Protein AF-A0A820SCH5-F1 (afdb_monomer_lite)

Organism: NCBI:txid433720

pLDDT: mean 83.41, std 12.15, range [50.34, 94.81]

Sequence (122 aa):
EFSCIISTLCVPNLEFQFVNPTTQVALFSVCNENCTTIQNITWNVYHGEINSSSNFTKWILFNQTNFYQNIWFFGTNTSNFTATNQLFLLNPQLHLWRFEVTYTFISETSVSSLNFIINQPP

Secondary structure (DSSP, 8-state):
--EEEEEESSS---SEEEE-TTS-EEEEEEEES----EEEEEEEEEEEEE-TTTS-EEEEE-TTTTTSBTTTEE-TTSSEEEE-HHHHHH-TT--EEEEEEEEEESS-EEEEEEEEEE----

Structure (mmCIF, N/CA/C/O backbone):
data_AF-A0A820SCH5-F1
#
_entry.id   AF-A0A820SCH5-F1
#
loop_
_atom_site.group_PDB
_atom_site.id
_atom_site.type_symbol
_atom_site.label_atom_id
_atom_site.label_alt_id
_atom_site.label_comp_id
_atom_site.label_asym_id
_atom_site.label_entity_id
_atom_site.label_seq_id
_atom_site.pdbx_PDB_ins_code
_atom_site.Cartn_x
_atom_site.Cartn_y
_atom_site.Cartn_z
_atom_site.occupancy
_atom_site.B_iso_or_equiv
_atom_site.auth_seq_id
_atom_site.auth_comp_id
_atom_site.auth_asym_id
_atom_site.auth_atom_id
_atom_site.pdbx_PDB_model_num
ATOM 1 N N . GLU A 1 1 ? 2.776 12.278 -21.629 1.00 51.00 1 GLU A N 1
ATOM 2 C CA . GLU A 1 1 ? 3.094 12.294 -20.185 1.00 51.00 1 GLU A CA 1
ATOM 3 C C . GLU A 1 1 ? 2.785 10.908 -19.659 1.00 51.00 1 GLU A C 1
ATOM 5 O O . GLU A 1 1 ? 1.732 10.386 -19.995 1.00 51.00 1 GLU A O 1
ATOM 10 N N . PHE A 1 2 ? 3.681 10.277 -18.906 1.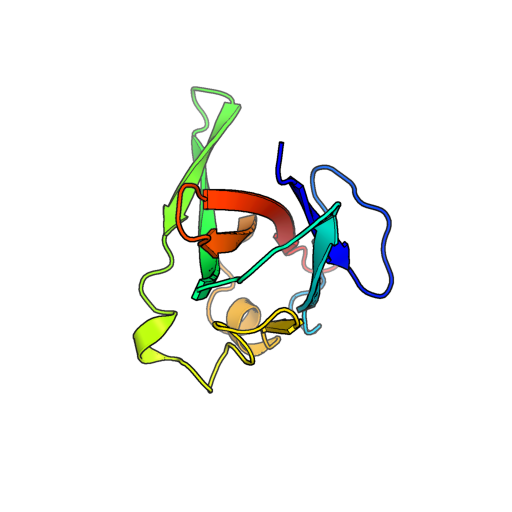00 60.47 2 PHE A N 1
ATOM 11 C CA . PHE A 1 2 ? 3.454 8.912 -18.431 1.00 60.47 2 PHE A CA 1
ATOM 12 C C . PHE A 1 2 ? 2.564 8.935 -17.187 1.00 60.47 2 PHE A C 1
ATOM 14 O O . PHE A 1 2 ? 2.937 9.482 -16.147 1.00 60.47 2 PHE A O 1
ATOM 21 N N . SER A 1 3 ? 1.384 8.326 -17.269 1.00 64.44 3 SER A N 1
ATOM 22 C CA . SER A 1 3 ? 0.429 8.287 -16.160 1.00 64.44 3 SER A CA 1
ATOM 23 C C . SER A 1 3 ? 0.256 6.860 -15.658 1.00 64.44 3 SER A C 1
ATOM 25 O O . SER A 1 3 ? 0.020 5.954 -16.449 1.00 64.44 3 SER A O 1
ATOM 27 N N . CYS A 1 4 ? 0.360 6.642 -14.349 1.00 67.25 4 CYS A N 1
ATOM 28 C CA . CYS A 1 4 ? 0.031 5.360 -13.731 1.00 67.25 4 CYS A CA 1
ATOM 29 C C . CYS A 1 4 ? -1.311 5.466 -13.013 1.00 67.25 4 CYS A C 1
ATOM 31 O O . CYS A 1 4 ? -1.561 6.410 -12.262 1.00 67.25 4 CYS A O 1
ATOM 33 N N . ILE A 1 5 ? -2.173 4.476 -13.223 1.00 74.56 5 ILE A N 1
ATOM 34 C CA . ILE A 1 5 ? -3.457 4.384 -12.534 1.00 74.56 5 ILE A CA 1
ATOM 35 C C . ILE A 1 5 ? -3.416 3.175 -11.616 1.00 74.56 5 ILE A C 1
ATOM 37 O O . ILE A 1 5 ? -3.154 2.054 -12.054 1.00 74.56 5 ILE A O 1
ATOM 41 N N . ILE A 1 6 ? -3.695 3.412 -10.336 1.00 74.56 6 ILE A N 1
ATOM 42 C CA . ILE A 1 6 ? -4.052 2.345 -9.410 1.00 74.56 6 ILE A CA 1
ATOM 43 C C . ILE A 1 6 ? -5.554 2.113 -9.514 1.00 74.56 6 ILE A C 1
ATOM 45 O O . ILE A 1 6 ? -6.358 3.050 -9.544 1.00 74.56 6 ILE A O 1
ATOM 49 N N . SER A 1 7 ? -5.939 0.845 -9.527 1.00 73.19 7 SER A N 1
ATOM 50 C CA . SER A 1 7 ? -7.322 0.454 -9.326 1.00 73.19 7 SER A CA 1
ATOM 51 C C . SER A 1 7 ? -7.402 -0.700 -8.337 1.00 73.19 7 SER A C 1
ATOM 53 O O . SER A 1 7 ? -6.447 -1.455 -8.128 1.00 73.19 7 SER A O 1
ATOM 55 N N . THR A 1 8 ? -8.557 -0.817 -7.695 1.00 71.75 8 THR A N 1
ATOM 56 C CA . THR A 1 8 ? -8.875 -2.025 -6.939 1.00 71.75 8 THR A CA 1
ATOM 57 C C . THR A 1 8 ? -9.484 -3.048 -7.875 1.00 71.75 8 THR A C 1
ATOM 59 O O . THR A 1 8 ? -10.145 -2.701 -8.850 1.00 71.75 8 THR A O 1
ATOM 62 N N . LEU A 1 9 ? -9.298 -4.326 -7.567 1.00 63.50 9 LEU A N 1
ATOM 63 C CA . LEU A 1 9 ? -9.820 -5.387 -8.424 1.00 63.50 9 LEU A CA 1
ATOM 64 C C . LEU A 1 9 ? -11.364 -5.428 -8.465 1.00 63.50 9 LEU A C 1
ATOM 66 O O . LEU A 1 9 ? -11.905 -6.019 -9.395 1.00 63.50 9 LEU A O 1
ATOM 70 N N . CYS A 1 10 ? -12.072 -4.793 -7.511 1.00 58.69 10 CYS A N 1
ATOM 71 C CA . CYS A 1 10 ? -13.534 -4.911 -7.369 1.00 58.69 10 CYS A CA 1
ATOM 72 C C . CYS A 1 10 ? -14.291 -3.654 -6.853 1.00 58.69 10 CYS A C 1
ATOM 74 O O . CYS A 1 10 ? -15.423 -3.803 -6.394 1.00 58.69 10 CYS A O 1
ATOM 76 N N . VAL A 1 11 ? -13.729 -2.434 -6.864 1.00 61.47 11 VAL A N 1
ATOM 77 C CA . VAL A 1 11 ? -14.377 -1.227 -6.280 1.00 61.47 11 VAL A CA 1
ATOM 78 C C . VAL A 1 11 ? -14.163 0.016 -7.164 1.00 61.47 11 VAL A C 1
ATOM 80 O O . VAL A 1 11 ? -13.075 0.184 -7.721 1.00 61.47 11 VAL A O 1
ATOM 83 N N . PRO A 1 12 ? -15.163 0.915 -7.303 1.00 62.34 12 PRO A N 1
ATOM 84 C CA . PRO A 1 12 ? -14.987 2.192 -7.993 1.00 62.34 12 PRO A CA 1
ATOM 85 C C . PRO A 1 12 ? -13.894 3.062 -7.350 1.00 62.34 12 PRO A C 1
ATOM 87 O O . PRO A 1 12 ? -13.763 3.123 -6.127 1.00 62.34 12 PRO A O 1
ATOM 90 N N . ASN A 1 13 ? -13.143 3.785 -8.187 1.00 62.62 13 ASN A N 1
ATOM 91 C CA . ASN A 1 13 ? -12.105 4.725 -7.755 1.00 62.62 13 ASN A CA 1
ATOM 92 C C . ASN A 1 13 ? -12.737 5.991 -7.138 1.00 62.62 13 ASN A C 1
ATOM 94 O O . ASN A 1 13 ? -12.927 7.000 -7.814 1.00 62.62 13 ASN A O 1
ATOM 98 N N . LEU A 1 14 ? -13.090 5.910 -5.853 1.00 73.19 14 LEU A N 1
ATOM 99 C CA . LEU A 1 14 ? -13.479 7.037 -4.997 1.00 73.19 14 LEU A CA 1
ATOM 100 C C . LEU A 1 14 ? -12.245 7.655 -4.318 1.00 73.19 14 LEU A C 1
ATOM 102 O O . LEU A 1 14 ? -11.210 6.999 -4.199 1.00 73.19 14 LEU A O 1
ATOM 106 N N . GLU A 1 15 ? -12.369 8.893 -3.824 1.00 80.19 15 GLU A N 1
ATOM 107 C CA . GLU A 1 15 ? -11.294 9.573 -3.076 1.00 80.19 15 GLU A CA 1
ATOM 108 C C . GLU A 1 15 ? -10.852 8.771 -1.839 1.00 80.19 15 GLU A C 1
ATOM 110 O O . GLU A 1 15 ? -9.659 8.696 -1.537 1.00 80.19 15 GLU A O 1
ATOM 115 N N . PHE A 1 16 ? -11.817 8.129 -1.171 1.00 85.75 16 PHE A N 1
ATOM 116 C CA . PHE A 1 16 ? -11.610 7.204 -0.064 1.00 85.75 16 PHE A CA 1
ATOM 117 C C . PHE A 1 16 ? -12.438 5.938 -0.254 1.00 85.75 16 PHE A C 1
ATOM 119 O O . PHE A 1 16 ? -13.613 5.994 -0.624 1.00 85.75 16 PHE A O 1
ATOM 126 N N . GLN A 1 17 ? -11.838 4.795 0.063 1.00 88.56 17 GLN A N 1
ATOM 127 C CA . GLN A 1 17 ? -12.498 3.496 0.032 1.00 88.56 17 GLN A CA 1
ATOM 128 C C . GLN A 1 17 ? -12.633 2.928 1.440 1.00 88.56 17 GLN A C 1
ATOM 130 O O . GLN A 1 17 ? -11.674 2.901 2.209 1.00 88.56 17 GLN A O 1
ATOM 135 N N . PHE A 1 18 ? -13.826 2.454 1.781 1.00 88.81 18 PHE A N 1
ATOM 136 C CA . PHE A 1 18 ? -14.068 1.820 3.072 1.00 88.81 18 PHE A CA 1
ATOM 137 C C . PHE A 1 18 ? -13.647 0.357 3.026 1.00 88.81 18 PHE A C 1
ATOM 139 O O . PHE A 1 18 ? -14.076 -0.393 2.151 1.00 88.81 18 PHE A O 1
ATOM 146 N N . VAL A 1 19 ? -12.824 -0.047 3.987 1.00 88.75 19 VAL A N 1
ATOM 147 C CA . VAL A 1 19 ? -12.298 -1.409 4.088 1.00 88.75 19 VAL A CA 1
ATOM 148 C C . VAL A 1 19 ? -12.583 -1.940 5.485 1.00 88.75 19 VAL A C 1
ATOM 150 O O . VAL A 1 19 ? -12.348 -1.265 6.487 1.00 88.75 19 VAL A O 1
ATOM 153 N N . ASN A 1 20 ? -13.099 -3.165 5.556 1.00 88.81 20 ASN A N 1
ATOM 154 C CA . ASN A 1 20 ? -13.247 -3.864 6.825 1.00 88.81 20 ASN A CA 1
ATOM 155 C C . ASN A 1 20 ? -11.856 -4.355 7.274 1.00 88.81 20 ASN A C 1
ATOM 157 O O . ASN A 1 20 ? -11.160 -4.974 6.466 1.00 88.81 20 ASN A O 1
ATOM 161 N N . PRO A 1 21 ? -11.438 -4.161 8.538 1.00 87.50 21 PRO A N 1
ATOM 162 C CA . PRO A 1 21 ? -10.099 -4.551 9.000 1.00 87.50 21 PRO A CA 1
ATOM 163 C C . PRO A 1 21 ? -9.781 -6.043 8.831 1.00 87.50 21 PRO A C 1
ATOM 165 O O . PRO A 1 21 ? -8.617 -6.420 8.791 1.00 87.50 21 PRO A O 1
ATOM 168 N N . THR A 1 22 ? -10.797 -6.906 8.735 1.00 90.19 22 THR A N 1
ATOM 169 C CA . THR A 1 22 ? -10.623 -8.353 8.525 1.00 90.19 22 THR A CA 1
ATOM 170 C C . THR A 1 22 ? -10.353 -8.727 7.067 1.00 90.19 22 THR A C 1
ATOM 172 O O . THR A 1 22 ? -9.975 -9.868 6.792 1.00 90.19 22 THR A O 1
ATOM 175 N N . THR A 1 23 ? -10.504 -7.782 6.137 1.00 89.25 23 THR A N 1
ATOM 176 C CA . THR A 1 23 ? -10.304 -7.997 4.700 1.00 89.25 23 THR A CA 1
ATOM 177 C C . THR A 1 23 ? -8.890 -7.630 4.265 1.00 89.25 23 THR A C 1
ATOM 179 O O . THR A 1 23 ? -8.258 -6.730 4.816 1.00 89.25 23 THR A O 1
ATOM 182 N N . GLN A 1 24 ? -8.373 -8.368 3.284 1.00 91.44 24 GLN A N 1
ATOM 183 C CA . GLN A 1 24 ? -7.123 -8.022 2.614 1.00 91.44 24 GLN A CA 1
ATOM 184 C C . GLN A 1 24 ? -7.400 -6.980 1.531 1.00 91.44 24 GLN A C 1
ATOM 186 O O . GLN A 1 24 ? -8.470 -6.981 0.922 1.00 91.44 24 GLN A O 1
ATOM 191 N N . VAL A 1 25 ? -6.418 -6.125 1.259 1.00 92.25 25 VAL A N 1
ATOM 192 C CA . VAL A 1 25 ? -6.493 -5.132 0.186 1.00 92.25 25 VAL A CA 1
ATOM 193 C C . VAL A 1 25 ? -5.569 -5.574 -0.935 1.00 92.25 25 VAL A C 1
ATOM 195 O O . VAL A 1 25 ? -4.353 -5.593 -0.763 1.00 92.25 25 VAL A O 1
ATOM 198 N N . ALA A 1 26 ? -6.152 -5.924 -2.079 1.00 93.25 26 ALA A N 1
ATOM 199 C CA . ALA A 1 26 ? -5.425 -6.272 -3.292 1.00 93.25 26 ALA A CA 1
ATOM 200 C C . ALA A 1 26 ? -5.590 -5.161 -4.334 1.00 93.25 26 ALA A C 1
ATOM 202 O O . ALA A 1 26 ? -6.707 -4.803 -4.716 1.00 93.25 26 ALA A O 1
ATOM 203 N N . LEU A 1 27 ? -4.459 -4.625 -4.780 1.00 92.81 27 LEU A N 1
ATOM 204 C CA . LEU A 1 27 ? -4.353 -3.546 -5.746 1.00 92.81 27 LEU A CA 1
ATOM 205 C C . LEU A 1 27 ? -3.565 -4.007 -6.954 1.00 92.81 27 LEU A C 1
ATOM 207 O O . LEU A 1 27 ? -2.656 -4.832 -6.857 1.00 92.81 27 LEU A O 1
ATOM 211 N N . PHE A 1 28 ? -3.881 -3.405 -8.085 1.00 92.12 28 PHE A N 1
ATOM 212 C CA . PHE A 1 28 ? -3.021 -3.465 -9.244 1.00 92.12 28 PHE A CA 1
ATOM 213 C C . PHE A 1 28 ? -2.833 -2.057 -9.790 1.00 92.12 28 PHE A C 1
ATOM 215 O O . PHE A 1 28 ? -3.675 -1.169 -9.630 1.00 92.12 28 PHE A O 1
ATOM 222 N N . SER A 1 29 ? -1.687 -1.858 -10.413 1.00 90.75 29 SER A N 1
ATOM 223 C CA . SER A 1 29 ? -1.322 -0.619 -11.068 1.00 90.75 29 SER A CA 1
ATOM 224 C C . SER A 1 29 ? -0.958 -0.911 -12.508 1.00 90.75 29 SER A C 1
ATOM 226 O O . SER A 1 29 ? -0.332 -1.924 -12.826 1.00 90.75 29 SER A O 1
ATOM 228 N N . VAL A 1 30 ? -1.411 -0.034 -13.392 1.00 86.81 30 VAL A N 1
ATOM 229 C CA . VAL A 1 30 ? -1.112 -0.108 -14.816 1.00 86.81 30 VAL A CA 1
ATOM 230 C C . VAL A 1 30 ? -0.564 1.240 -15.227 1.00 86.81 30 VAL A C 1
ATOM 232 O O . VAL A 1 30 ? -1.102 2.290 -14.871 1.00 86.81 30 VAL A O 1
ATOM 235 N N . CYS A 1 31 ? 0.541 1.194 -15.955 1.00 83.19 31 CYS A N 1
ATOM 236 C CA . CYS A 1 31 ? 1.056 2.363 -16.631 1.00 83.19 31 CYS A CA 1
ATOM 237 C C . CYS A 1 31 ? 0.246 2.552 -17.921 1.00 83.19 31 CYS A C 1
ATOM 239 O O . CYS A 1 31 ? 0.103 1.624 -18.720 1.00 83.19 31 CYS A O 1
ATOM 241 N N . ASN A 1 32 ? -0.332 3.737 -18.074 1.00 75.75 32 ASN A N 1
ATOM 242 C CA . ASN A 1 32 ? -1.061 4.147 -19.259 1.00 75.75 32 ASN A CA 1
ATOM 243 C C . ASN A 1 32 ? -0.099 4.818 -20.239 1.00 75.75 32 ASN A C 1
ATOM 245 O O . ASN A 1 32 ? 0.796 5.562 -19.840 1.00 75.75 32 ASN A O 1
ATOM 249 N N . GLU A 1 33 ? -0.349 4.592 -21.528 1.00 71.94 33 GLU A N 1
ATOM 250 C CA . GLU A 1 33 ? 0.491 5.033 -22.648 1.00 71.94 33 GLU A CA 1
ATOM 251 C C . GLU A 1 33 ? 1.826 4.275 -22.754 1.00 71.94 33 GLU A C 1
ATOM 253 O O . GLU A 1 33 ? 1.986 3.174 -22.236 1.00 71.94 33 GLU A O 1
ATOM 258 N N . ASN A 1 34 ? 2.745 4.781 -23.571 1.00 67.56 34 ASN A N 1
ATOM 259 C CA . ASN A 1 34 ? 3.871 4.036 -24.118 1.00 67.56 34 ASN A CA 1
ATOM 260 C C . ASN A 1 34 ? 4.991 3.850 -23.076 1.00 67.56 34 ASN A C 1
ATOM 262 O O . ASN A 1 34 ? 6.007 4.521 -23.170 1.00 67.56 34 ASN A O 1
ATOM 266 N N . CYS A 1 35 ? 4.801 2.969 -22.085 1.00 72.19 35 CYS A N 1
ATOM 267 C CA . CYS A 1 35 ? 5.686 2.695 -20.938 1.00 72.19 35 CYS A CA 1
ATOM 268 C C . CYS A 1 35 ? 7.029 2.063 -21.347 1.00 72.19 35 CYS A C 1
ATOM 270 O O . CYS A 1 35 ? 7.335 0.915 -21.014 1.00 72.19 35 CYS A O 1
ATOM 272 N N . THR A 1 36 ? 7.839 2.784 -22.117 1.00 68.69 36 THR A N 1
ATOM 273 C CA . THR A 1 36 ? 9.093 2.267 -22.648 1.00 68.69 36 THR A CA 1
ATOM 274 C C . THR A 1 36 ? 10.150 2.247 -21.546 1.00 68.69 36 THR A C 1
ATOM 276 O O . THR A 1 36 ? 10.806 3.247 -21.261 1.00 68.69 36 THR A O 1
ATOM 279 N N . THR A 1 37 ? 10.336 1.059 -20.965 1.00 80.62 37 THR A N 1
ATOM 280 C CA . THR A 1 37 ? 11.353 0.688 -19.959 1.00 80.62 37 THR A CA 1
ATOM 281 C C . THR A 1 37 ? 11.099 1.231 -18.550 1.00 80.62 37 THR A C 1
ATOM 283 O O . THR A 1 37 ? 11.747 2.164 -18.078 1.00 80.62 37 THR A O 1
ATOM 286 N N . ILE A 1 38 ? 10.171 0.581 -17.844 1.00 88.88 38 ILE A N 1
ATOM 287 C CA . ILE A 1 38 ? 10.041 0.709 -16.388 1.00 88.88 38 ILE A CA 1
ATOM 288 C C . ILE A 1 38 ? 11.344 0.207 -15.752 1.00 88.88 38 ILE A C 1
ATOM 290 O O . ILE A 1 38 ? 11.718 -0.950 -15.940 1.00 88.88 38 ILE A O 1
ATOM 294 N N . GLN A 1 39 ? 12.036 1.072 -15.017 1.00 92.19 39 GLN A N 1
ATOM 295 C CA . GLN A 1 39 ? 13.234 0.712 -14.258 1.00 92.19 39 GLN A CA 1
ATOM 296 C C . GLN A 1 39 ? 12.877 0.093 -12.911 1.00 92.19 39 GLN A C 1
ATOM 298 O O . GLN A 1 39 ? 13.512 -0.870 -12.488 1.00 92.19 39 GLN A O 1
ATOM 303 N N . ASN A 1 40 ? 11.879 0.657 -12.229 1.00 92.94 40 ASN A N 1
ATOM 304 C CA . ASN A 1 40 ? 11.444 0.175 -10.928 1.00 92.94 40 ASN A CA 1
ATOM 305 C C . ASN A 1 40 ? 9.964 0.484 -10.688 1.00 92.94 40 ASN A C 1
ATOM 307 O O . ASN A 1 40 ? 9.436 1.470 -11.200 1.00 92.94 40 ASN A O 1
ATOM 311 N N . ILE A 1 41 ? 9.320 -0.347 -9.877 1.00 92.62 41 ILE A N 1
ATOM 312 C CA . ILE A 1 41 ? 7.999 -0.089 -9.307 1.00 92.62 41 ILE A CA 1
ATOM 313 C C . ILE A 1 41 ? 8.186 -0.170 -7.801 1.00 92.62 41 ILE A C 1
ATOM 315 O O . ILE A 1 41 ? 8.802 -1.119 -7.330 1.00 92.62 41 ILE A O 1
ATOM 319 N N . THR A 1 42 ? 7.668 0.795 -7.052 1.00 93.19 42 THR A N 1
ATOM 320 C CA . THR A 1 42 ? 7.737 0.783 -5.589 1.00 93.19 42 THR A CA 1
ATOM 321 C C . THR A 1 42 ? 6.389 1.156 -5.009 1.00 93.19 42 THR A C 1
ATOM 323 O O . THR A 1 42 ? 5.820 2.182 -5.375 1.00 93.19 42 THR A O 1
ATOM 326 N N . TRP A 1 43 ? 5.910 0.359 -4.061 1.00 92.88 43 TRP A N 1
ATOM 327 C CA . TRP A 1 43 ? 4.740 0.666 -3.253 1.00 92.88 43 TRP A CA 1
ATOM 328 C C . TRP A 1 43 ? 5.143 1.232 -1.897 1.00 92.88 43 TRP A C 1
ATOM 330 O O . TRP A 1 43 ? 5.850 0.584 -1.123 1.00 92.88 43 TRP A O 1
ATOM 340 N N . ASN A 1 44 ? 4.631 2.419 -1.593 1.00 92.94 44 ASN A N 1
ATOM 341 C CA . ASN A 1 44 ? 4.754 3.067 -0.299 1.00 92.94 44 ASN A CA 1
ATOM 342 C C . ASN A 1 44 ? 3.399 3.072 0.407 1.00 92.94 44 ASN A C 1
ATOM 344 O O . ASN A 1 44 ? 2.362 3.382 -0.179 1.00 92.94 44 ASN A O 1
ATOM 348 N N . VAL A 1 45 ? 3.414 2.736 1.694 1.00 93.69 45 VAL A N 1
ATOM 349 C CA . VAL A 1 45 ? 2.218 2.724 2.536 1.00 93.69 45 VAL A CA 1
ATOM 350 C C . VAL A 1 45 ? 2.350 3.824 3.570 1.00 93.69 45 VAL A C 1
ATOM 352 O O . VAL A 1 45 ? 3.381 3.946 4.227 1.00 93.69 45 VAL A O 1
ATOM 355 N N . TYR A 1 46 ? 1.300 4.617 3.721 1.00 94.81 46 TYR A N 1
ATOM 356 C CA . TYR A 1 46 ? 1.219 5.715 4.669 1.00 94.81 46 TYR A CA 1
ATOM 357 C C . TYR A 1 46 ? 0.009 5.518 5.567 1.00 94.81 46 TYR A C 1
ATOM 359 O O . TYR A 1 46 ? -1.020 5.005 5.121 1.00 94.81 46 TYR A O 1
ATOM 367 N N . HIS A 1 47 ? 0.107 5.996 6.801 1.00 93.81 47 HIS A N 1
ATOM 368 C CA . HIS A 1 47 ? -1.063 6.226 7.639 1.00 93.81 47 HIS A CA 1
ATOM 369 C C . HIS A 1 47 ? -1.367 7.723 7.712 1.00 93.81 47 HIS A C 1
ATOM 371 O O . HIS A 1 47 ? -0.476 8.565 7.567 1.00 93.81 47 HIS A O 1
ATOM 377 N N . GLY A 1 48 ? -2.642 8.052 7.876 1.00 92.62 48 GLY A N 1
ATOM 378 C CA . GLY A 1 48 ? -3.125 9.423 7.961 1.00 92.62 48 GLY A CA 1
ATOM 379 C C . GLY A 1 48 ? -3.406 9.834 9.400 1.0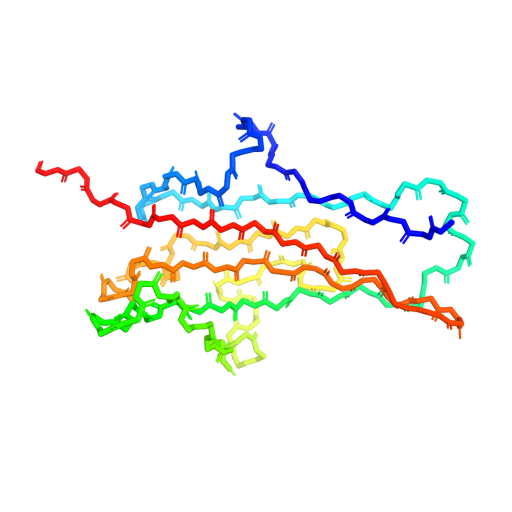0 92.62 48 GLY A C 1
ATOM 380 O O . GLY A 1 48 ? -4.021 9.086 10.157 1.00 92.62 48 GLY A O 1
ATOM 381 N N . GLU A 1 49 ? -3.014 11.052 9.753 1.00 88.69 49 GLU A N 1
ATOM 382 C CA . GLU A 1 49 ? -3.455 11.732 10.970 1.00 88.69 49 GLU A CA 1
ATOM 383 C C . GLU A 1 49 ? -4.284 12.957 10.577 1.00 88.69 49 GLU A C 1
ATOM 385 O O . GLU A 1 49 ? -3.823 13.820 9.820 1.00 88.69 49 GLU A O 1
ATOM 390 N N . ILE A 1 50 ? -5.523 13.031 11.070 1.00 82.44 50 ILE A N 1
ATOM 391 C CA . ILE A 1 50 ? -6.378 14.201 10.859 1.00 82.44 50 ILE A CA 1
ATOM 392 C C . ILE A 1 50 ? -5.914 15.284 11.822 1.00 82.44 50 ILE A C 1
ATOM 394 O O . ILE A 1 50 ? -6.047 15.144 13.039 1.00 82.44 50 ILE A O 1
ATOM 398 N N . ASN A 1 51 ? -5.400 16.388 11.286 1.00 74.06 51 ASN A N 1
ATOM 399 C CA . ASN A 1 51 ? -5.164 17.562 12.107 1.00 74.06 51 ASN A CA 1
ATOM 400 C C . ASN A 1 51 ? -6.494 18.304 12.296 1.00 74.06 51 ASN A C 1
ATOM 402 O O . ASN A 1 51 ? -7.005 18.930 11.364 1.00 74.06 51 ASN A O 1
ATOM 406 N N . SER A 1 52 ? -7.041 18.241 13.512 1.00 68.00 52 SER A N 1
ATOM 407 C CA . SER A 1 52 ? -8.334 18.834 13.886 1.00 68.00 52 SER A CA 1
ATOM 408 C C . SER A 1 52 ? -8.421 20.347 13.660 1.00 68.00 52 SER A C 1
ATOM 410 O O . SER A 1 52 ? -9.518 20.893 13.628 1.00 68.00 52 SER A O 1
ATOM 412 N N . SER A 1 53 ? -7.286 21.027 13.479 1.00 73.06 53 SER A N 1
ATOM 413 C CA . SER A 1 53 ? -7.232 22.473 13.249 1.00 73.06 53 SER A CA 1
ATOM 414 C C . SER A 1 53 ? -7.274 22.898 11.775 1.00 73.06 53 SER A C 1
ATOM 416 O O . SER A 1 53 ? -7.653 24.033 11.498 1.00 73.06 53 SER A O 1
ATOM 418 N N . SER A 1 54 ? -6.901 22.030 10.824 1.00 66.88 54 SER A N 1
ATOM 419 C CA . SER A 1 54 ? -6.694 22.425 9.418 1.00 66.88 54 SER A CA 1
ATOM 420 C C . SER A 1 54 ? -7.506 21.632 8.392 1.00 66.88 54 SER A C 1
ATOM 422 O O . SER A 1 54 ? -7.373 21.896 7.199 1.00 66.88 54 SER A O 1
ATOM 424 N N . ASN A 1 55 ? -8.329 20.665 8.823 1.00 71.31 55 ASN A N 1
ATOM 425 C CA . ASN A 1 55 ? -9.087 19.751 7.949 1.00 71.31 55 ASN A CA 1
ATOM 426 C C . ASN A 1 55 ? -8.224 19.026 6.894 1.00 71.31 55 ASN A C 1
ATOM 428 O O . ASN A 1 55 ? -8.745 18.496 5.915 1.00 71.31 55 ASN A O 1
ATOM 432 N N . PHE A 1 56 ? -6.904 18.983 7.087 1.00 80.44 56 PHE A N 1
ATOM 433 C CA . PHE A 1 56 ? -5.970 18.311 6.196 1.00 80.44 56 PHE A CA 1
ATOM 434 C C . PHE A 1 56 ? -5.473 17.017 6.842 1.00 80.44 56 PHE A C 1
ATOM 436 O O . PHE A 1 56 ? -5.139 16.984 8.030 1.00 80.44 56 PHE A O 1
ATOM 443 N N . THR A 1 57 ? -5.395 15.954 6.041 1.00 85.81 57 THR A N 1
ATOM 444 C CA . THR A 1 57 ? -4.809 14.681 6.472 1.00 85.81 57 THR A CA 1
ATOM 445 C C . THR A 1 57 ? -3.310 14.717 6.235 1.00 85.81 57 THR A C 1
ATOM 447 O O . THR A 1 57 ? -2.855 14.778 5.092 1.00 85.81 57 THR A O 1
ATOM 450 N N . LYS A 1 58 ? -2.528 14.646 7.311 1.00 90.69 58 LYS A N 1
ATOM 451 C CA . LYS A 1 58 ? -1.080 14.479 7.210 1.00 90.69 58 LYS A CA 1
ATOM 452 C C . LYS A 1 58 ? -0.770 13.005 6.962 1.00 90.69 58 LYS A C 1
ATOM 454 O O . LYS A 1 58 ? -1.101 12.164 7.792 1.00 90.69 58 LYS A O 1
ATOM 459 N N . TRP A 1 59 ? -0.115 12.708 5.842 1.00 92.88 59 TRP A N 1
ATOM 460 C CA . TRP A 1 59 ? 0.332 11.358 5.502 1.00 92.88 59 TRP A CA 1
ATOM 461 C C . TRP A 1 59 ? 1.734 11.108 6.045 1.00 92.88 59 TRP A C 1
ATOM 463 O O . TRP A 1 59 ? 2.667 11.856 5.752 1.00 92.88 59 TRP A O 1
ATOM 473 N N . ILE A 1 60 ? 1.874 10.060 6.848 1.00 93.25 60 ILE A N 1
ATOM 474 C CA . ILE A 1 60 ? 3.128 9.669 7.486 1.00 93.25 60 ILE A CA 1
ATOM 475 C C . ILE A 1 60 ? 3.527 8.309 6.927 1.00 93.25 60 ILE A C 1
ATOM 477 O O . ILE A 1 60 ? 2.727 7.373 6.930 1.00 93.25 60 ILE A O 1
ATOM 481 N N . LEU A 1 61 ? 4.755 8.220 6.403 1.00 92.31 61 LEU A N 1
ATOM 482 C CA . LEU A 1 61 ? 5.270 6.988 5.815 1.00 92.31 61 LEU A CA 1
ATOM 483 C C . LEU A 1 61 ? 5.313 5.899 6.883 1.00 92.31 61 LEU A C 1
ATOM 485 O O . LEU A 1 61 ? 5.928 6.056 7.941 1.00 92.31 61 LEU A O 1
ATOM 489 N N . PHE A 1 62 ? 4.677 4.775 6.587 1.00 90.38 62 PHE A N 1
ATOM 490 C CA . PHE A 1 62 ? 4.698 3.607 7.440 1.00 90.38 62 PHE A CA 1
ATOM 491 C C . PHE A 1 62 ? 6.026 2.871 7.221 1.00 90.38 62 PHE A C 1
ATOM 493 O O . PHE A 1 62 ? 6.118 1.923 6.445 1.00 90.38 62 PHE A O 1
ATOM 500 N N . ASN A 1 63 ? 7.076 3.328 7.917 1.00 73.81 63 ASN A N 1
ATOM 501 C CA . ASN A 1 63 ? 8.476 2.872 7.796 1.00 73.81 63 ASN A CA 1
ATOM 502 C C . ASN A 1 63 ? 8.711 1.372 8.081 1.00 73.81 63 ASN A C 1
ATOM 504 O O . ASN A 1 63 ? 9.837 0.881 8.030 1.00 73.81 63 ASN A O 1
ATOM 508 N N . GLN A 1 64 ? 7.653 0.634 8.394 1.00 66.56 64 GLN A N 1
ATOM 509 C CA . GLN A 1 64 ? 7.649 -0.798 8.648 1.00 66.56 64 GLN A CA 1
ATOM 510 C C . GLN A 1 64 ? 7.517 -1.631 7.358 1.00 66.56 64 GLN A C 1
ATOM 512 O O . GLN A 1 64 ? 7.725 -2.839 7.391 1.00 66.56 64 GLN A O 1
ATOM 517 N N . THR A 1 65 ? 7.261 -1.024 6.196 1.00 61.28 65 THR A N 1
ATOM 518 C CA . THR A 1 65 ? 7.175 -1.748 4.913 1.00 61.28 65 THR A CA 1
ATOM 519 C C . THR A 1 65 ? 8.416 -2.584 4.594 1.00 61.28 65 THR A C 1
ATOM 521 O O . THR A 1 65 ? 8.264 -3.714 4.146 1.00 61.28 65 THR A O 1
ATOM 524 N N . ASN A 1 66 ? 9.627 -2.097 4.887 1.00 57.31 66 ASN A N 1
ATOM 525 C CA . ASN A 1 66 ? 10.867 -2.851 4.641 1.00 57.31 66 ASN A CA 1
ATOM 526 C C . ASN A 1 66 ? 11.175 -3.904 5.720 1.00 57.31 66 ASN A C 1
ATOM 528 O O . ASN A 1 66 ? 11.730 -4.951 5.408 1.00 57.31 66 ASN A O 1
ATOM 532 N N . PHE A 1 67 ? 10.807 -3.656 6.983 1.00 60.69 67 PHE A N 1
ATOM 533 C CA . PHE A 1 67 ? 11.046 -4.604 8.083 1.00 60.69 67 PHE A CA 1
ATOM 534 C C . PHE A 1 67 ? 10.058 -5.778 8.085 1.00 60.69 67 PHE A C 1
ATOM 536 O O . PHE A 1 67 ? 10.405 -6.868 8.530 1.00 60.69 67 PHE A O 1
ATOM 543 N N . TYR A 1 68 ? 8.843 -5.560 7.576 1.00 63.34 68 TYR A N 1
ATOM 544 C CA . TYR A 1 68 ? 7.753 -6.540 7.553 1.00 63.34 68 TYR A CA 1
ATOM 545 C C . TYR A 1 68 ? 7.359 -6.953 6.123 1.00 63.34 68 TYR A C 1
ATOM 547 O O . TYR A 1 68 ? 6.253 -7.460 5.896 1.00 63.34 68 TYR A O 1
ATOM 555 N N . GLN A 1 69 ? 8.255 -6.749 5.148 1.00 60.00 69 GLN A N 1
ATOM 556 C CA . GLN A 1 69 ? 8.121 -7.307 3.798 1.00 60.00 69 GLN A CA 1
ATOM 557 C C . GLN A 1 69 ? 7.907 -8.829 3.913 1.00 60.00 69 GLN A C 1
ATOM 559 O O . GLN A 1 69 ? 8.636 -9.504 4.638 1.00 60.00 69 GLN A O 1
ATOM 564 N N . ASN A 1 70 ? 6.888 -9.361 3.226 1.00 63.09 70 ASN A N 1
ATOM 565 C CA . ASN A 1 70 ? 6.382 -10.745 3.309 1.00 63.09 70 ASN A CA 1
ATOM 566 C C . ASN A 1 70 ? 5.510 -11.109 4.527 1.00 63.09 70 ASN A C 1
ATOM 568 O O . ASN A 1 70 ? 4.959 -12.207 4.546 1.00 63.09 70 ASN A O 1
ATOM 572 N N . ILE A 1 71 ? 5.348 -10.225 5.518 1.00 79.12 71 ILE A N 1
ATOM 573 C CA . ILE A 1 71 ? 4.408 -10.444 6.635 1.00 79.12 71 ILE A CA 1
ATOM 574 C C . ILE A 1 71 ? 3.096 -9.719 6.348 1.00 79.12 71 ILE A C 1
ATOM 576 O O . ILE A 1 71 ? 2.028 -10.323 6.380 1.00 79.12 71 ILE A O 1
ATOM 580 N N . TRP A 1 72 ? 3.176 -8.425 6.027 1.00 86.75 72 TRP A N 1
ATOM 581 C CA . TRP A 1 72 ? 1.984 -7.624 5.741 1.00 86.75 72 TRP A CA 1
ATOM 582 C C . TRP A 1 72 ? 1.810 -7.267 4.281 1.00 86.75 72 TRP A C 1
ATOM 584 O O . TRP A 1 72 ? 0.689 -6.964 3.883 1.00 86.75 72 TRP A O 1
ATOM 594 N N . PHE A 1 73 ? 2.886 -7.311 3.502 1.00 91.06 73 PHE A N 1
ATOM 595 C CA . PHE A 1 73 ? 2.907 -6.800 2.142 1.00 91.06 73 PHE A CA 1
ATOM 596 C C . PHE A 1 73 ? 3.484 -7.832 1.181 1.00 91.06 73 PHE A C 1
ATOM 598 O O . PHE A 1 73 ? 4.559 -8.383 1.430 1.00 91.06 73 PHE A O 1
ATOM 605 N N . PHE A 1 74 ? 2.792 -8.030 0.062 1.00 91.12 74 PHE A N 1
ATOM 606 C CA . PHE A 1 74 ? 3.241 -8.829 -1.073 1.00 91.12 74 PHE A CA 1
ATOM 607 C C . PHE A 1 74 ? 3.269 -7.963 -2.330 1.00 91.12 74 PHE A C 1
ATOM 609 O O . PHE A 1 74 ? 2.374 -7.146 -2.546 1.00 91.12 74 PHE A O 1
ATOM 616 N N . GLY A 1 75 ? 4.297 -8.146 -3.162 1.00 91.06 75 GLY A N 1
ATOM 617 C CA . GLY A 1 75 ? 4.401 -7.460 -4.451 1.00 91.06 75 GLY A CA 1
ATOM 618 C C . GLY A 1 75 ? 4.750 -5.969 -4.368 1.00 91.06 75 GLY A C 1
ATOM 619 O O . GLY A 1 75 ? 4.451 -5.229 -5.299 1.00 91.06 75 GLY A O 1
ATOM 620 N N . THR A 1 76 ? 5.428 -5.519 -3.302 1.00 91.44 76 THR A N 1
ATOM 621 C CA . THR A 1 76 ? 5.828 -4.104 -3.112 1.00 91.44 76 THR A CA 1
ATOM 622 C C . THR A 1 76 ? 6.668 -3.530 -4.247 1.00 91.44 76 THR A C 1
ATOM 624 O O . THR A 1 76 ? 6.711 -2.315 -4.392 1.00 91.44 76 THR A O 1
ATOM 627 N N . ASN A 1 77 ? 7.312 -4.383 -5.049 1.00 92.38 77 ASN A N 1
ATOM 628 C CA . ASN A 1 77 ? 8.123 -3.968 -6.191 1.00 92.38 77 ASN A CA 1
ATOM 629 C C . ASN A 1 77 ? 7.539 -4.419 -7.541 1.00 92.38 77 ASN A C 1
ATOM 631 O O . ASN A 1 77 ? 8.265 -4.620 -8.512 1.00 92.38 77 ASN A O 1
ATOM 635 N N . THR A 1 78 ? 6.231 -4.677 -7.594 1.00 92.38 78 THR A N 1
ATOM 636 C CA . THR A 1 78 ? 5.549 -5.164 -8.799 1.00 92.38 78 THR A CA 1
ATOM 637 C C . THR A 1 78 ? 4.282 -4.361 -9.069 1.00 92.38 78 THR A C 1
ATOM 639 O O . THR A 1 78 ? 3.835 -3.585 -8.229 1.00 92.38 78 THR A O 1
ATOM 642 N N . SER A 1 79 ? 3.667 -4.560 -10.234 1.00 92.19 79 SER A N 1
ATOM 643 C CA . SER A 1 79 ? 2.392 -3.916 -10.568 1.00 92.19 79 SER A CA 1
ATOM 644 C C . SER A 1 79 ? 1.243 -4.362 -9.661 1.00 92.19 79 SER A C 1
ATOM 646 O O . SER A 1 79 ? 0.300 -3.598 -9.467 1.00 92.19 79 SER A O 1
ATOM 648 N N . ASN A 1 80 ? 1.322 -5.575 -9.106 1.00 93.81 80 ASN A N 1
ATOM 649 C CA . ASN A 1 80 ? 0.323 -6.147 -8.212 1.00 93.81 80 ASN A CA 1
ATOM 650 C C . ASN A 1 80 ? 0.790 -6.018 -6.767 1.00 93.81 80 ASN A C 1
ATOM 652 O O . ASN A 1 80 ? 1.882 -6.457 -6.419 1.00 93.81 80 ASN A O 1
ATOM 656 N N . PHE A 1 81 ? -0.058 -5.475 -5.913 1.00 93.12 81 PHE A N 1
ATOM 657 C CA . PHE A 1 81 ? 0.250 -5.269 -4.511 1.00 93.12 81 PHE A CA 1
ATOM 658 C C . PHE A 1 81 ? -0.848 -5.853 -3.640 1.00 93.12 81 PHE A C 1
ATOM 660 O O . PHE A 1 81 ? -2.033 -5.766 -3.954 1.00 93.12 81 PHE A O 1
ATOM 667 N N . THR A 1 82 ? -0.470 -6.471 -2.530 1.00 93.56 82 THR A N 1
ATOM 668 C CA . THR A 1 82 ? -1.433 -6.957 -1.544 1.00 93.56 82 THR A CA 1
ATOM 669 C C . THR A 1 82 ? -0.982 -6.583 -0.147 1.00 93.56 82 THR A C 1
ATOM 671 O O . THR A 1 82 ? 0.129 -6.924 0.256 1.00 93.56 82 THR A O 1
ATOM 674 N N . ALA A 1 83 ? -1.867 -5.921 0.596 1.00 93.38 83 ALA A N 1
ATOM 675 C CA . ALA A 1 83 ? -1.756 -5.752 2.034 1.00 93.38 83 ALA A CA 1
ATOM 676 C C . ALA A 1 83 ? -2.661 -6.765 2.745 1.00 93.38 83 ALA A C 1
ATOM 678 O O . ALA A 1 83 ? -3.858 -6.868 2.460 1.00 93.38 83 ALA A O 1
ATOM 679 N N . THR A 1 84 ? -2.091 -7.522 3.677 1.00 93.31 84 THR A N 1
ATOM 680 C CA . THR A 1 84 ? -2.848 -8.481 4.489 1.00 93.31 84 THR A CA 1
ATOM 681 C C . THR A 1 84 ? -3.743 -7.765 5.499 1.00 93.31 84 THR A C 1
ATOM 683 O O . THR A 1 84 ? -3.457 -6.650 5.930 1.00 93.31 84 THR A O 1
ATOM 686 N N . ASN A 1 85 ? -4.788 -8.450 5.957 1.00 91.81 85 ASN A N 1
ATOM 687 C CA . ASN A 1 85 ? -5.650 -7.962 7.033 1.00 91.81 85 ASN A CA 1
ATOM 688 C C . ASN A 1 85 ? -4.904 -7.795 8.372 1.00 91.81 85 ASN A C 1
ATOM 690 O O . ASN A 1 85 ? -5.286 -6.963 9.192 1.00 91.81 85 ASN A O 1
ATOM 694 N N . GLN A 1 86 ? -3.808 -8.533 8.590 1.00 90.94 86 GLN A N 1
ATOM 695 C CA . GLN A 1 86 ? -2.980 -8.411 9.793 1.00 90.94 86 GLN A CA 1
ATOM 696 C C . GLN A 1 86 ? -2.412 -7.001 9.978 1.00 90.94 86 GLN A C 1
ATOM 698 O O . GLN A 1 86 ? -2.281 -6.565 11.119 1.00 90.94 86 GLN A O 1
ATOM 703 N N . LEU A 1 87 ? -2.141 -6.272 8.887 1.00 91.94 87 LEU A N 1
ATOM 704 C CA . LEU A 1 87 ? -1.726 -4.869 8.948 1.00 91.94 87 LEU A CA 1
ATOM 705 C C . LEU A 1 87 ? -2.722 -4.034 9.762 1.00 91.94 87 LEU A C 1
ATOM 707 O O . LEU A 1 87 ? -2.325 -3.289 10.655 1.00 91.94 87 LEU A O 1
ATOM 711 N N . PHE A 1 88 ? -4.011 -4.184 9.463 1.00 92.19 88 PHE A N 1
ATOM 712 C CA . PHE A 1 88 ? -5.080 -3.405 10.081 1.00 92.19 88 PHE A CA 1
ATOM 713 C C . PHE A 1 88 ? -5.424 -3.927 11.478 1.00 92.19 88 PHE A C 1
ATOM 715 O O . PHE A 1 88 ? -5.641 -3.137 12.391 1.00 92.19 88 PHE A O 1
ATOM 722 N N . LEU A 1 89 ? -5.419 -5.252 11.670 1.00 90.38 89 LEU A N 1
ATOM 723 C CA . LEU A 1 89 ? -5.695 -5.873 12.970 1.00 90.38 89 LEU A CA 1
ATOM 724 C C . LEU A 1 89 ? -4.634 -5.537 14.028 1.00 90.38 89 LEU A C 1
ATOM 726 O O . LEU A 1 89 ? -4.971 -5.415 15.202 1.00 90.38 89 LEU A O 1
ATOM 730 N N . LEU A 1 90 ? -3.368 -5.380 13.626 1.00 90.31 90 LEU A N 1
ATOM 731 C CA . LEU A 1 90 ? -2.262 -5.032 14.528 1.00 90.31 90 LEU A CA 1
ATOM 732 C C . LEU A 1 90 ? -2.072 -3.521 14.705 1.00 90.31 90 LEU A C 1
ATOM 734 O O . LEU A 1 90 ? -1.347 -3.102 15.604 1.00 90.31 90 LEU A O 1
ATOM 738 N N . ASN A 1 91 ? -2.739 -2.704 13.887 1.00 89.88 91 ASN A N 1
ATOM 739 C CA . ASN A 1 91 ? -2.725 -1.247 13.993 1.00 89.88 91 ASN A CA 1
ATOM 740 C C . ASN A 1 91 ? -4.152 -0.674 14.091 1.00 89.88 91 ASN A C 1
ATOM 742 O O . ASN A 1 91 ? -4.517 0.189 13.289 1.00 89.88 91 ASN A O 1
ATOM 746 N N . PRO A 1 92 ? -4.976 -1.124 15.059 1.00 90.69 92 PRO A N 1
ATOM 747 C CA . PRO A 1 92 ? -6.394 -0.767 15.126 1.00 90.69 92 PRO A CA 1
ATOM 748 C C . PRO A 1 92 ? -6.641 0.728 15.370 1.00 90.69 92 PRO A C 1
ATOM 750 O O . PRO A 1 92 ? -7.712 1.226 15.041 1.00 90.69 92 PRO A O 1
ATOM 753 N N . GLN A 1 93 ? -5.659 1.447 15.922 1.00 89.94 93 GLN A N 1
ATOM 754 C CA . GLN A 1 93 ? -5.705 2.897 16.129 1.00 89.94 93 GLN A CA 1
ATOM 755 C C . GLN A 1 93 ? -5.554 3.721 14.837 1.00 89.94 93 GLN A C 1
ATOM 757 O O . GLN A 1 93 ? -5.813 4.923 14.840 1.00 89.94 93 GLN A O 1
ATOM 762 N N . LEU A 1 94 ? -5.081 3.110 13.744 1.00 91.81 94 LEU A N 1
ATOM 763 C CA . LEU A 1 94 ? -4.839 3.789 12.473 1.00 91.81 94 LEU A CA 1
ATOM 764 C C . LEU A 1 94 ? -6.009 3.531 11.522 1.00 91.81 94 LEU A C 1
ATOM 766 O O . LEU A 1 94 ? -6.133 2.459 10.930 1.00 91.81 94 LEU A O 1
ATOM 770 N N . HIS A 1 95 ? -6.862 4.538 11.356 1.00 90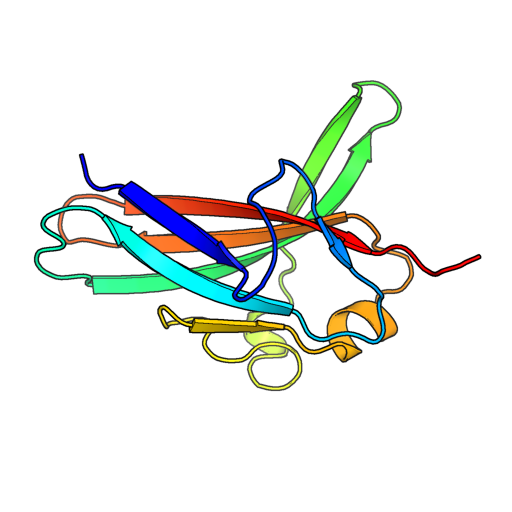.81 95 HIS A N 1
ATOM 771 C CA . HIS A 1 95 ? -8.060 4.424 10.520 1.00 90.81 95 HIS A CA 1
ATOM 772 C C . HIS A 1 95 ? -7.842 4.891 9.084 1.00 90.81 95 HIS A C 1
ATOM 774 O O . HIS A 1 95 ? -8.517 4.407 8.182 1.00 90.81 95 HIS A O 1
ATOM 780 N N . LEU A 1 96 ? -6.906 5.810 8.853 1.00 93.25 96 LEU A N 1
ATOM 781 C CA . LEU A 1 96 ? -6.616 6.349 7.529 1.00 93.25 96 LEU A CA 1
ATOM 782 C C . LEU A 1 96 ? -5.352 5.724 6.969 1.00 93.25 96 LEU A C 1
ATOM 784 O O . LEU A 1 96 ? -4.305 5.767 7.612 1.00 93.25 96 LEU A O 1
ATOM 788 N N . TRP A 1 97 ? -5.442 5.216 5.748 1.00 94.50 97 TRP A N 1
ATOM 789 C CA . TRP A 1 97 ? -4.311 4.639 5.037 1.00 94.50 97 TRP A CA 1
ATOM 790 C C . TRP A 1 97 ? -4.237 5.181 3.619 1.00 94.50 97 TRP A C 1
ATOM 792 O O . TRP A 1 97 ? -5.261 5.429 2.990 1.00 94.50 97 TRP A O 1
ATOM 802 N N . ARG A 1 98 ? -3.024 5.349 3.102 1.00 94.69 98 ARG A N 1
ATOM 803 C CA . ARG A 1 98 ? -2.772 5.681 1.699 1.00 94.69 98 ARG A CA 1
ATOM 804 C C . ARG A 1 98 ? -1.761 4.708 1.141 1.00 94.69 98 ARG A C 1
ATOM 806 O O . ARG A 1 98 ? -0.681 4.548 1.707 1.00 94.69 98 ARG A O 1
ATOM 813 N N . PHE A 1 99 ? -2.123 4.053 0.049 1.00 94.38 99 PHE A N 1
ATOM 814 C CA . PHE A 1 99 ? -1.236 3.152 -0.670 1.00 94.38 99 PHE A CA 1
ATOM 815 C C . PHE A 1 99 ? -0.860 3.849 -1.973 1.00 94.38 99 PHE A C 1
ATOM 817 O O . PHE A 1 99 ? -1.727 4.167 -2.788 1.00 94.38 99 PHE A O 1
ATOM 824 N N . GLU A 1 100 ? 0.422 4.143 -2.125 1.00 94.38 100 GLU A N 1
ATOM 825 C CA . GLU A 1 100 ? 0.989 4.898 -3.234 1.00 94.38 100 GLU A CA 1
ATOM 826 C C . GLU A 1 100 ? 1.915 3.992 -4.036 1.00 94.38 100 GLU A C 1
ATOM 828 O O . GLU A 1 100 ? 2.719 3.264 -3.457 1.00 94.38 100 GLU A O 1
ATOM 833 N N . VAL A 1 101 ? 1.810 4.044 -5.359 1.00 93.94 101 VAL A N 1
ATOM 834 C CA . VAL A 1 101 ? 2.742 3.384 -6.267 1.00 93.94 101 VAL A CA 1
ATOM 835 C C . VAL A 1 101 ? 3.543 4.434 -7.014 1.00 93.94 101 VAL A C 1
ATOM 837 O O . VAL A 1 101 ? 2.988 5.400 -7.543 1.00 93.94 101 VAL A O 1
ATOM 840 N N . THR A 1 102 ? 4.844 4.199 -7.098 1.00 93.25 102 THR A N 1
ATOM 841 C CA . THR A 1 102 ? 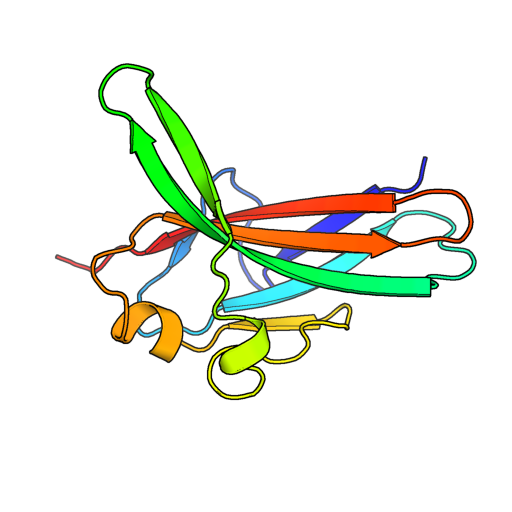5.771 4.989 -7.897 1.00 93.25 102 THR A CA 1
ATOM 842 C C . THR A 1 102 ? 6.375 4.097 -8.962 1.00 93.25 102 THR A C 1
ATOM 844 O O . THR A 1 102 ? 7.029 3.102 -8.654 1.00 93.25 102 THR A O 1
ATOM 847 N N . TYR A 1 103 ? 6.171 4.471 -10.218 1.00 92.19 103 TYR A N 1
ATOM 848 C CA . TYR A 1 103 ? 6.879 3.914 -11.359 1.00 92.19 103 TYR A CA 1
ATOM 849 C C . TYR A 1 103 ? 8.057 4.822 -11.679 1.00 92.19 103 TYR A C 1
ATOM 851 O O . TYR A 1 103 ? 7.880 6.016 -11.919 1.00 92.19 103 TYR A O 1
ATOM 859 N N . THR A 1 104 ? 9.252 4.250 -11.714 1.00 91.50 104 THR A N 1
ATOM 860 C CA . THR A 1 104 ? 10.465 4.939 -12.146 1.00 91.50 104 THR A CA 1
ATOM 861 C C . THR A 1 104 ? 10.784 4.527 -13.573 1.00 91.50 104 THR A C 1
ATOM 863 O O . THR A 1 104 ? 10.937 3.340 -13.864 1.00 91.50 104 THR A O 1
ATOM 866 N N . PHE A 1 105 ? 10.911 5.511 -14.454 1.00 89.62 105 PHE A N 1
ATOM 867 C CA . PHE A 1 105 ? 11.390 5.374 -15.826 1.00 89.62 105 PHE A CA 1
ATOM 868 C C . PHE A 1 105 ? 12.781 6.008 -15.942 1.00 89.62 105 PHE A C 1
ATOM 870 O O . PHE A 1 105 ? 13.286 6.605 -14.995 1.00 89.62 105 PHE A O 1
ATOM 877 N N . ILE A 1 106 ? 13.410 5.896 -17.113 1.00 87.88 106 ILE A N 1
ATOM 878 C CA . ILE A 1 106 ? 14.768 6.420 -17.347 1.00 87.88 106 ILE A CA 1
ATOM 879 C C . ILE A 1 106 ? 14.863 7.934 -17.093 1.00 87.88 106 ILE A C 1
ATOM 881 O O 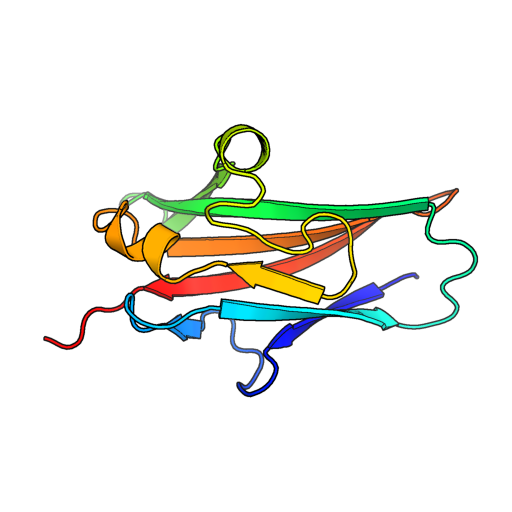. ILE A 1 106 ? 15.872 8.406 -16.574 1.00 87.88 106 ILE A O 1
ATOM 885 N N . SER A 1 107 ? 13.836 8.692 -17.476 1.00 85.12 107 SER A N 1
ATOM 886 C CA . SER A 1 107 ? 13.837 10.161 -17.456 1.00 85.12 107 SER A CA 1
ATOM 887 C C . SER A 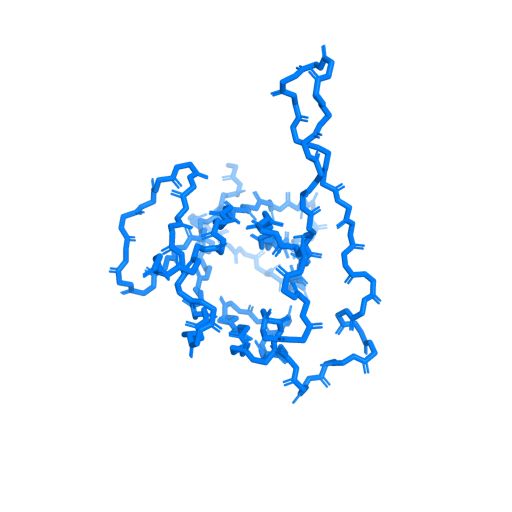1 107 ? 12.884 10.779 -16.437 1.00 85.12 107 SER A C 1
ATOM 889 O O . SER A 1 107 ? 12.975 11.978 -16.184 1.00 85.12 107 SER A O 1
ATOM 891 N N . GLU A 1 108 ? 11.955 10.006 -15.876 1.00 87.38 108 GLU A N 1
ATOM 892 C CA . GLU A 1 108 ? 10.872 10.545 -15.052 1.00 87.38 108 GLU A CA 1
ATOM 893 C C . GLU A 1 108 ? 10.286 9.511 -14.089 1.00 87.38 108 GLU A C 1
ATOM 895 O O . GLU A 1 108 ? 10.568 8.313 -14.170 1.00 87.38 108 GLU A O 1
ATOM 900 N N . THR A 1 109 ? 9.436 9.985 -13.181 1.00 89.44 109 THR A N 1
ATOM 901 C CA . THR A 1 109 ? 8.665 9.144 -12.266 1.00 89.44 109 THR A CA 1
ATOM 902 C C . THR A 1 109 ? 7.187 9.455 -12.397 1.00 89.44 109 THR A C 1
ATOM 904 O O . THR A 1 109 ? 6.804 10.622 -12.435 1.00 89.44 109 THR A O 1
ATOM 907 N N . SER A 1 110 ? 6.359 8.418 -12.387 1.00 90.12 110 SER A N 1
ATOM 908 C CA . SER A 1 110 ? 4.906 8.546 -12.333 1.00 90.12 110 SER A CA 1
ATOM 909 C C . SER A 1 110 ? 4.406 8.016 -10.995 1.00 90.12 110 SER A C 1
ATOM 911 O O . SER A 1 110 ? 4.828 6.945 -10.557 1.00 90.12 110 SER A O 1
ATOM 913 N N . VAL A 1 111 ? 3.536 8.776 -10.332 1.00 91.19 111 VAL A N 1
ATOM 914 C CA . VAL A 1 111 ? 3.040 8.474 -8.983 1.00 91.19 111 VAL A CA 1
ATOM 915 C C . VAL A 1 111 ? 1.521 8.430 -9.001 1.00 91.19 111 VAL A C 1
ATOM 917 O O . VAL A 1 111 ? 0.869 9.270 -9.619 1.00 91.19 111 VAL A O 1
ATOM 920 N N . SER A 1 112 ? 0.955 7.454 -8.303 1.00 92.12 112 SER A N 1
ATOM 921 C CA . SER A 1 112 ? -0.488 7.294 -8.143 1.00 92.12 112 SER A CA 1
ATOM 922 C C . SER A 1 112 ? -0.792 6.793 -6.740 1.00 92.12 112 SER A C 1
ATOM 924 O O . SER A 1 112 ? 0.042 6.123 -6.136 1.00 92.12 112 SER A O 1
ATOM 926 N N . SER A 1 113 ? -1.970 7.102 -6.196 1.00 92.94 113 SER A N 1
ATOM 927 C CA . SER A 1 113 ? -2.339 6.652 -4.849 1.00 92.94 113 SER A CA 1
ATOM 928 C C . SER A 1 113 ? -3.831 6.375 -4.697 1.00 92.94 113 SER A C 1
ATOM 930 O O . SER A 1 113 ? -4.657 6.955 -5.400 1.00 92.94 113 SER A O 1
ATOM 932 N N . LEU A 1 114 ? -4.165 5.497 -3.750 1.00 93.56 114 LEU A N 1
ATOM 933 C CA . LEU A 1 114 ? -5.522 5.283 -3.250 1.00 93.56 114 LEU A CA 1
ATOM 934 C C . LEU A 1 114 ? -5.552 5.448 -1.735 1.00 93.56 114 LEU A C 1
ATOM 936 O O . LEU A 1 114 ? -4.636 5.001 -1.038 1.00 93.56 114 LEU A O 1
ATOM 940 N N . ASN A 1 115 ? -6.624 6.058 -1.230 1.00 93.12 115 ASN A N 1
ATOM 941 C CA . ASN A 1 115 ? -6.832 6.236 0.201 1.00 93.12 115 ASN A CA 1
ATOM 942 C C . ASN A 1 115 ? -7.919 5.285 0.711 1.00 93.12 115 ASN A C 1
ATOM 944 O O . ASN A 1 115 ? -8.948 5.077 0.064 1.00 93.12 115 ASN A O 1
ATOM 948 N N . PHE A 1 116 ? -7.705 4.750 1.906 1.00 92.44 116 PHE A N 1
ATOM 949 C CA . PHE A 1 116 ? -8.597 3.824 2.583 1.00 92.44 116 PHE A CA 1
ATOM 950 C C . PHE A 1 116 ? -8.980 4.358 3.957 1.00 92.44 116 PHE A C 1
ATOM 952 O O . PHE A 1 116 ? -8.157 4.942 4.667 1.00 92.44 116 PHE A O 1
ATOM 959 N N . ILE A 1 117 ? -10.230 4.106 4.335 1.00 92.00 117 ILE A N 1
ATOM 960 C CA . ILE A 1 117 ? -10.735 4.275 5.692 1.00 92.00 117 ILE A CA 1
ATOM 961 C C . ILE A 1 117 ? -11.042 2.882 6.232 1.00 92.00 117 ILE A C 1
ATOM 963 O O . ILE A 1 117 ? -11.938 2.196 5.735 1.00 92.00 117 ILE A O 1
ATOM 967 N N . ILE A 1 118 ? -10.295 2.463 7.250 1.00 90.56 118 ILE A N 1
ATOM 968 C CA . ILE A 1 118 ? -10.563 1.224 7.971 1.00 90.56 118 ILE A CA 1
ATOM 969 C C . ILE A 1 118 ? -11.697 1.494 8.939 1.00 90.56 118 ILE A C 1
ATOM 971 O O . ILE A 1 118 ? -11.514 2.141 9.973 1.00 90.56 118 ILE A O 1
ATOM 975 N N . ASN A 1 119 ? -12.873 0.997 8.578 1.00 81.12 119 ASN A N 1
ATOM 976 C CA . ASN A 1 119 ? -14.060 1.109 9.400 1.00 81.12 119 ASN A CA 1
ATOM 977 C C . ASN A 1 119 ? -14.384 -0.262 9.994 1.00 81.12 119 ASN A C 1
ATOM 979 O O . ASN A 1 119 ? -14.525 -1.247 9.263 1.00 81.12 119 ASN A O 1
ATOM 983 N N . GLN A 1 120 ? -14.497 -0.332 11.318 1.00 61.44 120 GLN A N 1
ATOM 984 C CA . GLN A 1 120 ? -15.095 -1.497 11.959 1.00 61.44 120 GLN A CA 1
ATOM 985 C C . GLN A 1 120 ? -16.616 -1.349 11.838 1.00 61.44 120 GLN A C 1
ATOM 987 O O . GLN A 1 120 ? -17.122 -0.253 12.086 1.00 61.44 120 GLN A O 1
ATOM 992 N N . PRO A 1 121 ? -17.370 -2.386 11.432 1.00 54.91 121 PRO A N 1
ATOM 993 C CA . PRO A 1 121 ? -18.813 -2.336 11.622 1.00 54.91 121 PRO A CA 1
ATOM 994 C C . PRO A 1 121 ? -19.100 -2.106 13.125 1.00 54.91 121 PRO A C 1
ATOM 996 O O . PRO A 1 121 ? -18.395 -2.704 13.943 1.00 54.91 121 PRO A O 1
ATOM 999 N N . PRO A 1 122 ? -20.042 -1.207 13.473 1.00 50.34 122 PRO A N 1
ATOM 1000 C CA . PRO A 1 122 ? -20.384 -0.883 14.860 1.00 50.34 122 PRO A CA 1
ATOM 1001 C C . PRO A 1 122 ? -20.926 -2.081 15.646 1.00 50.34 122 PRO A C 1
ATOM 1003 O O . PRO A 1 122 ? -21.485 -3.010 15.015 1.00 50.34 122 PRO A O 1
#

Foldseek 3Di:
DKAKDKDFPDDDQDQEAEDALQDKGKIFMDIPPDQPDFPWKAKWKWFWDQDPVPRDTDTDTPVCCVVCVVPQWDQRTHRIIMGHSVVCVVCVVGQKMKIKMWTDDPPDIYIDIHMYGHDHDD

Radius of gyration: 14.73 Å; chains: 1; bounding box: 35×33×40 Å